Protein AF-A0A959JRY3-F1 (afdb_monomer_lite)

Structure (mmCIF, N/CA/C/O backbone):
data_AF-A0A959JRY3-F1
#
_entry.id   AF-A0A959JRY3-F1
#
loop_
_atom_site.group_PDB
_atom_site.id
_atom_site.type_symbol
_atom_site.label_atom_id
_atom_site.label_alt_id
_atom_site.label_comp_id
_atom_site.label_asym_id
_atom_site.label_entity_id
_atom_site.label_seq_id
_atom_site.pdbx_PDB_ins_code
_atom_site.Cartn_x
_atom_site.Cartn_y
_atom_site.Cartn_z
_atom_site.occupancy
_atom_site.B_iso_or_equiv
_atom_site.auth_seq_id
_atom_site.auth_comp_id
_atom_site.auth_asym_id
_atom_site.auth_atom_id
_atom_site.pdbx_PDB_model_num
ATOM 1 N N . MET A 1 1 ? -11.550 20.582 31.629 1.00 42.69 1 MET A N 1
ATOM 2 C CA . MET A 1 1 ? -11.930 19.453 30.755 1.00 42.69 1 MET A CA 1
ATOM 3 C C . MET A 1 1 ? -10.857 19.320 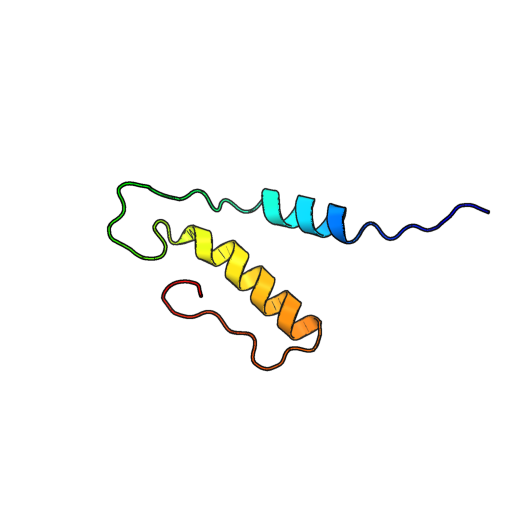29.697 1.00 42.69 1 MET A C 1
ATOM 5 O O . MET A 1 1 ? -10.690 20.254 28.924 1.00 42.69 1 MET A O 1
ATOM 9 N N . SER A 1 2 ? -10.095 18.229 29.704 1.00 52.03 2 SER A N 1
ATOM 10 C CA . SER A 1 2 ? -9.178 17.922 28.602 1.00 52.03 2 SER A CA 1
ATOM 11 C C . SER A 1 2 ? -9.988 17.296 27.471 1.00 52.03 2 SER A C 1
ATOM 13 O O . SER A 1 2 ? -10.784 16.393 27.728 1.00 52.03 2 SER A O 1
ATOM 15 N N . LEU A 1 3 ? -9.827 17.785 26.239 1.00 58.75 3 LEU A N 1
ATOM 16 C CA . LEU A 1 3 ? -10.375 17.098 25.074 1.00 58.75 3 LEU A CA 1
ATOM 17 C C . LEU A 1 3 ? -9.622 15.778 24.897 1.00 58.75 3 LEU A C 1
ATOM 19 O O . LEU A 1 3 ? -8.401 15.775 24.757 1.00 58.75 3 LEU A O 1
ATOM 23 N N . ASN A 1 4 ? -10.357 14.671 24.872 1.00 68.31 4 ASN A N 1
ATOM 24 C CA . ASN A 1 4 ? -9.820 13.370 24.501 1.00 68.31 4 ASN A CA 1
ATOM 25 C C . ASN A 1 4 ? -9.854 13.280 22.966 1.00 68.31 4 ASN A C 1
ATOM 27 O O . ASN A 1 4 ? -10.836 12.816 22.388 1.00 68.31 4 ASN A O 1
ATOM 31 N N . ILE A 1 5 ? -8.843 13.839 22.296 1.00 68.12 5 ILE A N 1
ATOM 32 C CA . ILE A 1 5 ? -8.752 13.779 20.832 1.00 68.12 5 ILE A CA 1
ATOM 33 C C . ILE A 1 5 ? -8.154 12.430 20.441 1.00 68.12 5 ILE A C 1
ATOM 35 O O . ILE A 1 5 ? -6.999 12.139 20.739 1.00 68.12 5 ILE A O 1
ATOM 39 N N . GLN A 1 6 ? -8.945 11.604 19.761 1.00 73.94 6 GLN A N 1
ATOM 40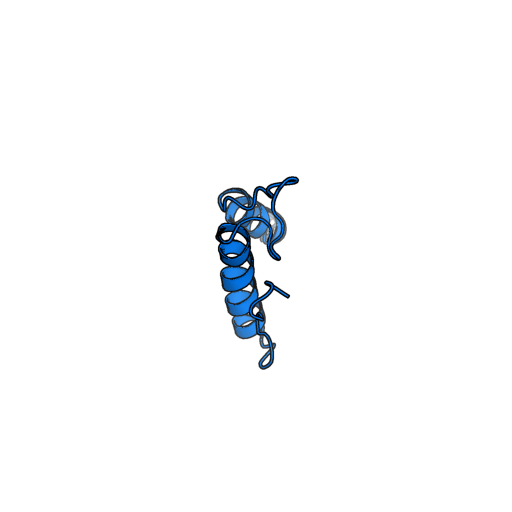 C CA . GLN A 1 6 ? -8.471 10.358 19.173 1.00 73.94 6 GLN A CA 1
ATOM 41 C C . GLN A 1 6 ? -7.754 10.681 17.853 1.00 73.94 6 GLN A C 1
ATOM 43 O O . GLN A 1 6 ? -8.383 11.090 16.876 1.00 73.94 6 GLN A O 1
ATOM 48 N N . HIS A 1 7 ? -6.427 10.550 17.827 1.00 79.12 7 HIS A N 1
ATOM 49 C CA . HIS A 1 7 ? -5.574 10.961 16.706 1.00 79.12 7 HIS A CA 1
ATOM 50 C C . HIS A 1 7 ? -5.497 9.914 15.582 1.00 79.12 7 HIS A C 1
ATOM 52 O O . HIS A 1 7 ? -4.417 9.574 15.106 1.00 79.12 7 HIS A O 1
ATOM 58 N N . THR A 1 8 ? -6.647 9.450 15.089 1.00 87.44 8 THR A N 1
ATOM 59 C CA . THR A 1 8 ? -6.718 8.333 14.129 1.00 87.44 8 THR A CA 1
ATOM 60 C C . THR A 1 8 ? -5.901 8.565 12.853 1.00 87.44 8 THR A C 1
ATOM 62 O O . THR A 1 8 ? -5.316 7.628 12.319 1.00 87.44 8 THR A O 1
ATOM 65 N N . CYS A 1 9 ? -5.808 9.809 12.374 1.00 93.19 9 CYS A N 1
ATOM 66 C CA . CYS A 1 9 ? -4.983 10.155 11.216 1.00 93.19 9 CYS A CA 1
ATOM 67 C C . CYS A 1 9 ? -3.481 10.001 11.505 1.00 93.19 9 CYS A C 1
ATOM 69 O O . CYS A 1 9 ? -2.766 9.401 10.707 1.00 93.19 9 CYS A O 1
ATOM 71 N N . LEU A 1 10 ? -3.009 10.495 12.656 1.00 94.50 10 LEU A N 1
ATOM 72 C CA . LEU A 1 10 ? -1.602 10.385 13.047 1.00 94.50 10 LEU A CA 1
ATOM 73 C C . LEU A 1 10 ? -1.217 8.923 13.284 1.00 94.50 10 LEU A C 1
ATOM 75 O O . LEU A 1 10 ? -0.176 8.491 12.801 1.00 94.50 10 LEU A O 1
ATOM 79 N N . ASP A 1 11 ? -2.069 8.159 13.967 1.00 94.44 11 ASP A N 1
ATOM 80 C CA . ASP A 1 11 ? -1.812 6.749 14.266 1.00 94.44 11 ASP A CA 1
ATOM 81 C C . ASP A 1 11 ? -1.703 5.920 12.979 1.00 94.44 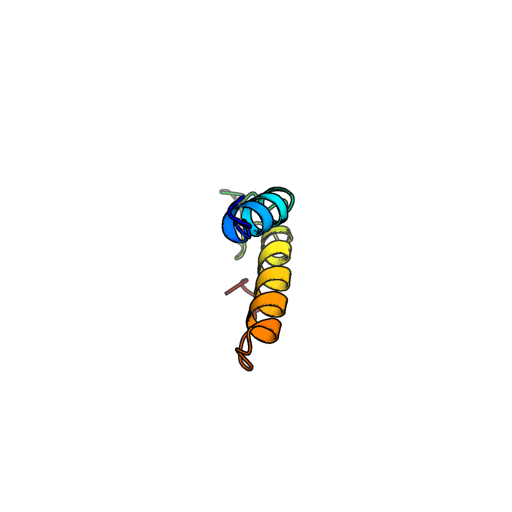11 ASP A C 1
ATOM 83 O O . ASP A 1 11 ? -0.756 5.151 12.803 1.00 94.44 11 ASP A O 1
ATOM 87 N N . ARG A 1 12 ? -2.631 6.126 12.033 1.00 95.38 12 ARG A N 1
ATOM 88 C CA . ARG A 1 12 ? -2.600 5.473 10.715 1.00 95.38 12 ARG A CA 1
ATOM 89 C C . ARG A 1 12 ? -1.387 5.919 9.901 1.00 95.38 12 ARG A C 1
ATOM 91 O O . ARG A 1 12 ? -0.682 5.073 9.364 1.00 95.38 12 ARG A O 1
ATOM 98 N N . PHE A 1 13 ? -1.083 7.218 9.875 1.00 97.25 13 PHE A N 1
ATOM 99 C CA . PHE A 1 13 ? 0.104 7.740 9.197 1.00 97.25 13 PHE A CA 1
ATOM 100 C C . PHE A 1 13 ? 1.387 7.094 9.730 1.00 97.25 13 PHE A C 1
ATOM 102 O O . PHE A 1 13 ? 2.145 6.522 8.951 1.00 97.25 13 PHE A O 1
ATOM 109 N N . LEU A 1 14 ? 1.602 7.119 11.051 1.00 97.06 14 LEU A N 1
ATOM 110 C CA . LEU A 1 14 ? 2.782 6.528 11.684 1.00 97.06 14 LEU A CA 1
ATOM 111 C C . LEU A 1 14 ? 2.859 5.016 11.453 1.00 97.06 14 LEU A C 1
ATOM 113 O O . LEU A 1 14 ? 3.957 4.493 11.276 1.00 97.06 14 LEU A O 1
ATOM 117 N N . LYS A 1 15 ? 1.724 4.309 11.406 1.00 96.75 15 LYS A N 1
ATOM 118 C CA . LYS A 1 15 ? 1.678 2.889 11.030 1.00 96.75 15 LYS A CA 1
ATOM 119 C C . LYS A 1 15 ? 2.139 2.672 9.585 1.00 96.75 15 LYS A C 1
ATOM 121 O O . LYS A 1 15 ? 2.948 1.784 9.338 1.00 96.75 15 LYS A O 1
ATOM 126 N N . TYR A 1 16 ? 1.656 3.470 8.635 1.00 98.06 16 TYR A N 1
ATOM 127 C CA . TYR A 1 16 ? 1.919 3.247 7.209 1.00 98.06 16 TYR A CA 1
ATOM 128 C C . TYR A 1 16 ? 3.321 3.656 6.775 1.00 98.06 16 TYR A C 1
ATOM 130 O O . TYR A 1 16 ? 3.920 2.957 5.966 1.00 98.06 16 TYR A O 1
ATOM 138 N N . VAL A 1 17 ? 3.878 4.742 7.321 1.00 97.94 17 VAL A N 1
ATOM 139 C CA . VAL A 1 17 ? 5.226 5.211 6.935 1.00 97.94 17 VAL A CA 1
ATOM 140 C C . VAL A 1 17 ? 6.345 4.252 7.342 1.00 97.94 17 VAL A C 1
ATOM 142 O O . VAL A 1 17 ? 7.452 4.350 6.825 1.00 97.94 17 VAL A O 1
ATOM 145 N N . GLN A 1 18 ? 6.068 3.317 8.254 1.00 98.06 18 GLN A N 1
ATOM 146 C CA . GLN A 1 18 ? 6.992 2.239 8.612 1.00 98.06 18 GLN A CA 1
ATOM 147 C C . GLN A 1 18 ? 7.034 1.118 7.560 1.00 98.06 18 GLN A C 1
ATOM 149 O O . GLN A 1 18 ? 7.932 0.279 7.600 1.00 98.06 18 GLN A O 1
ATOM 154 N N . ILE A 1 19 ? 6.074 1.080 6.631 1.00 98.38 19 ILE A N 1
ATOM 155 C CA . ILE A 1 19 ? 5.997 0.068 5.579 1.00 98.38 19 ILE A CA 1
ATOM 156 C C . ILE A 1 19 ? 6.772 0.572 4.363 1.00 98.38 19 ILE A C 1
ATOM 158 O O . ILE A 1 19 ? 6.414 1.571 3.738 1.00 98.38 19 ILE A O 1
ATOM 162 N N . ASP A 1 20 ? 7.833 -0.148 4.005 1.00 98.31 20 ASP A N 1
ATOM 163 C CA . ASP A 1 20 ? 8.626 0.158 2.820 1.00 98.31 20 ASP A CA 1
ATOM 164 C C . ASP A 1 20 ? 7.810 -0.089 1.541 1.00 98.31 20 ASP A C 1
ATOM 166 O O . ASP A 1 20 ? 7.542 -1.225 1.144 1.00 98.31 20 ASP A O 1
ATOM 170 N N . THR A 1 21 ? 7.431 1.011 0.898 1.00 97.94 21 THR A N 1
ATOM 171 C CA . THR A 1 21 ? 6.626 1.057 -0.329 1.00 97.94 21 THR A CA 1
ATOM 172 C C . THR A 1 21 ? 7.381 1.717 -1.482 1.00 97.94 21 THR A C 1
ATOM 174 O O . THR A 1 21 ? 6.777 2.128 -2.470 1.00 97.94 21 THR A O 1
ATOM 177 N N . GLN A 1 22 ? 8.711 1.828 -1.385 1.00 98.44 22 GLN A N 1
ATOM 178 C CA . GLN A 1 22 ? 9.501 2.495 -2.416 1.00 98.44 22 GLN A CA 1
ATOM 179 C C . GLN A 1 22 ? 9.373 1.774 -3.767 1.00 98.44 22 GLN A C 1
ATOM 181 O O . GLN A 1 22 ? 9.614 0.564 -3.872 1.00 98.44 22 GLN A O 1
ATOM 186 N N . SER A 1 23 ? 9.022 2.538 -4.799 1.00 97.81 23 SER A N 1
ATOM 187 C CA . SER A 1 23 ? 8.939 2.083 -6.183 1.00 97.81 23 SER A CA 1
ATOM 188 C C . SER A 1 23 ? 10.317 1.942 -6.833 1.00 97.81 23 SER A C 1
ATOM 190 O O . SER A 1 23 ? 11.288 2.575 -6.418 1.00 97.81 23 SER A O 1
ATOM 192 N N . ASP A 1 24 ? 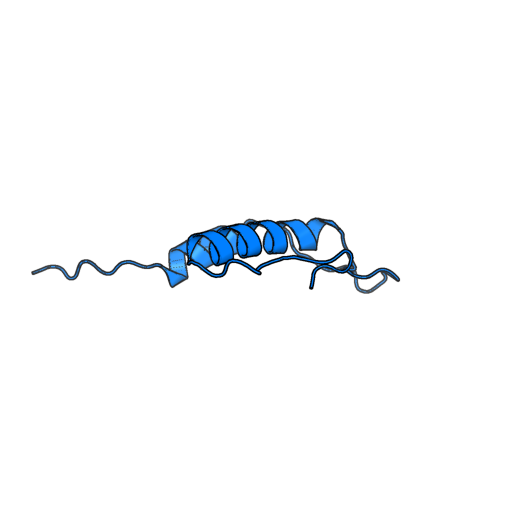10.387 1.117 -7.878 1.00 98.38 24 ASP A N 1
ATOM 193 C CA . ASP A 1 24 ? 11.543 1.037 -8.773 1.00 98.38 24 ASP A CA 1
ATOM 194 C C . ASP A 1 24 ? 11.162 1.622 -10.145 1.00 98.38 24 ASP A C 1
ATOM 196 O O . ASP A 1 24 ? 10.368 1.013 -10.866 1.00 98.38 24 ASP A O 1
ATOM 200 N N . PRO A 1 25 ? 11.690 2.797 -10.534 1.00 97.62 25 PRO A N 1
ATOM 201 C CA . PRO A 1 25 ? 11.351 3.430 -11.808 1.00 97.62 25 PRO A CA 1
ATOM 202 C C . PRO A 1 25 ? 11.851 2.659 -13.038 1.00 97.62 25 PRO A C 1
ATOM 204 O O . PRO A 1 25 ? 11.408 2.952 -14.145 1.00 97.62 25 PRO A O 1
ATOM 207 N N . ASN A 1 26 ? 12.763 1.696 -12.871 1.00 98.12 26 ASN A N 1
ATOM 208 C CA . ASN A 1 26 ? 13.282 0.882 -13.971 1.00 98.12 26 ASN A CA 1
ATOM 209 C C . ASN A 1 26 ? 12.538 -0.450 -14.122 1.00 98.12 26 ASN A C 1
ATOM 211 O O . ASN A 1 26 ?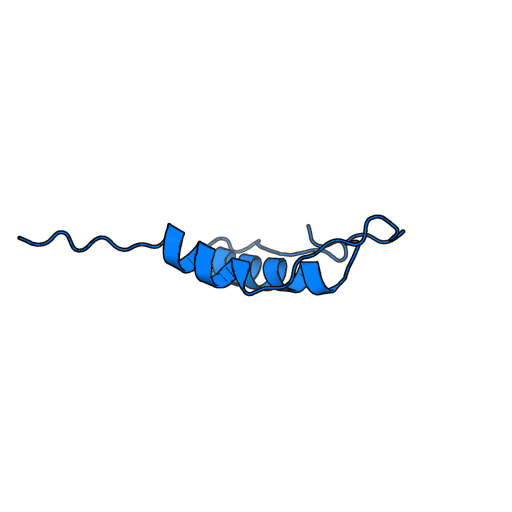 12.837 -1.218 -15.038 1.00 98.12 26 ASN A O 1
ATOM 215 N N . SER A 1 27 ? 11.604 -0.749 -13.216 1.00 97.75 27 SER A N 1
ATOM 216 C CA . SER A 1 27 ? 10.899 -2.021 -13.228 1.00 97.75 27 SER A CA 1
ATOM 217 C C . SER A 1 27 ? 9.884 -2.089 -14.375 1.00 97.75 27 SER A C 1
ATOM 219 O O . SER A 1 27 ? 9.102 -1.153 -14.560 1.00 97.75 27 SER A O 1
ATOM 221 N N . PRO A 1 28 ? 9.840 -3.204 -15.127 1.00 97.19 28 PRO A N 1
ATOM 222 C CA . PRO A 1 28 ? 8.809 -3.450 -16.128 1.00 97.19 28 PRO A CA 1
ATOM 223 C C . PRO A 1 28 ? 7.529 -4.060 -15.530 1.00 97.19 28 PRO A C 1
ATOM 225 O O . PRO A 1 28 ? 6.608 -4.377 -16.282 1.00 97.19 28 PRO A O 1
ATOM 228 N N . THR A 1 29 ? 7.469 -4.294 -14.213 1.00 97.50 29 THR A N 1
ATOM 229 C CA . THR A 1 29 ? 6.337 -4.961 -13.555 1.00 97.50 29 THR A CA 1
ATOM 230 C C . THR A 1 29 ? 5.385 -3.970 -12.896 1.00 97.50 29 THR A C 1
ATOM 232 O O . THR A 1 29 ? 5.735 -2.829 -12.597 1.00 97.50 29 THR A O 1
ATOM 235 N N . THR A 1 30 ? 4.158 -4.423 -12.641 1.00 96.38 30 THR A N 1
ATOM 236 C CA . THR A 1 30 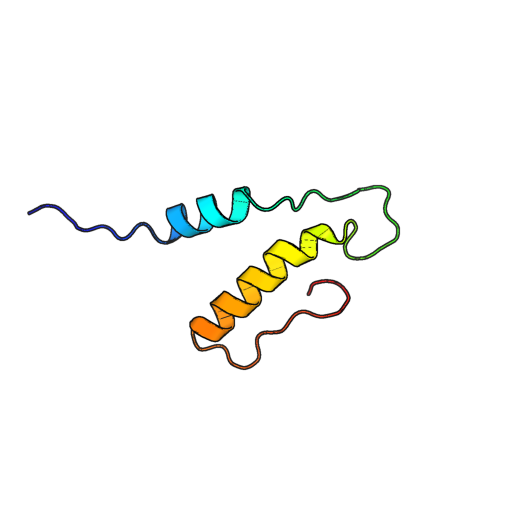? 3.192 -3.717 -11.793 1.00 96.38 30 THR A CA 1
ATOM 237 C C . THR A 1 30 ? 2.756 -4.649 -10.659 1.00 96.38 30 THR A C 1
ATOM 239 O O . THR A 1 30 ? 2.221 -5.719 -10.966 1.00 96.38 30 THR A O 1
ATOM 242 N N . PRO A 1 31 ? 2.996 -4.273 -9.386 1.00 97.12 31 PRO A N 1
ATOM 243 C CA . PRO A 1 31 ? 3.721 -3.075 -8.945 1.00 97.12 31 PRO A CA 1
ATOM 244 C C . PRO A 1 31 ? 5.210 -3.145 -9.320 1.00 97.12 31 PRO A C 1
ATOM 246 O O . PRO A 1 31 ? 5.749 -4.210 -9.624 1.00 97.12 31 PRO A O 1
ATOM 249 N N . SER A 1 32 ? 5.896 -2.002 -9.291 1.00 98.06 32 SER A N 1
ATOM 250 C CA . SER A 1 32 ? 7.324 -1.957 -9.635 1.00 98.06 32 SER A CA 1
ATOM 251 C C . SER A 1 32 ? 8.210 -2.689 -8.626 1.00 98.06 32 SER A C 1
ATOM 253 O O . SER A 1 32 ? 9.282 -3.172 -8.979 1.00 98.06 32 SER A O 1
ATOM 255 N N . THR A 1 33 ? 7.755 -2.806 -7.378 1.00 97.88 33 THR A N 1
ATOM 256 C CA . THR A 1 33 ? 8.373 -3.624 -6.335 1.00 97.88 33 THR A CA 1
ATOM 257 C C . THR A 1 33 ? 7.280 -4.380 -5.582 1.00 97.88 33 THR A C 1
ATOM 259 O O . THR A 1 33 ? 6.300 -3.785 -5.136 1.00 97.88 33 THR A O 1
ATOM 262 N N . GLU A 1 34 ? 7.451 -5.689 -5.381 1.00 97.69 34 GLU A N 1
ATOM 263 C CA . GLU A 1 34 ? 6.441 -6.520 -4.698 1.00 97.69 34 GLU A CA 1
ATOM 264 C C . GLU A 1 34 ? 6.150 -6.054 -3.263 1.00 97.69 34 GLU A C 1
ATOM 266 O O . GLU A 1 34 ? 5.034 -6.204 -2.769 1.00 97.69 34 GLU A O 1
ATOM 271 N N . LYS A 1 35 ? 7.124 -5.415 -2.599 1.00 97.75 35 LYS A N 1
ATOM 272 C CA . LYS A 1 35 ? 6.957 -4.856 -1.248 1.00 97.75 35 LYS A CA 1
ATOM 273 C C . LYS A 1 35 ? 5.855 -3.790 -1.153 1.00 97.75 35 LYS A C 1
ATOM 275 O O . LYS A 1 35 ? 5.282 -3.637 -0.078 1.00 97.75 35 LYS A O 1
ATOM 280 N N . GLN A 1 36 ? 5.481 -3.127 -2.255 1.00 98.31 36 GLN A N 1
ATOM 281 C CA . GLN A 1 36 ? 4.354 -2.180 -2.280 1.00 98.31 36 GLN A CA 1
ATOM 282 C C . GLN A 1 36 ? 3.032 -2.830 -1.845 1.00 98.31 36 GLN A C 1
ATOM 284 O O . GLN A 1 36 ? 2.252 -2.212 -1.118 1.00 98.31 36 GLN A O 1
ATOM 289 N N . LYS A 1 37 ? 2.821 -4.111 -2.181 1.00 98.25 37 LYS A N 1
ATOM 290 C CA . LYS A 1 37 ? 1.625 -4.876 -1.785 1.00 98.25 37 LYS A CA 1
ATOM 291 C C . LYS A 1 37 ? 1.495 -5.055 -0.272 1.00 98.25 37 LYS A C 1
ATOM 293 O O . LYS A 1 37 ? 0.412 -5.380 0.206 1.00 98.25 37 LYS A O 1
ATOM 298 N N . ASN A 1 38 ? 2.562 -4.852 0.505 1.00 98.31 38 ASN A N 1
ATOM 299 C CA . ASN A 1 38 ? 2.499 -4.984 1.961 1.00 98.31 38 ASN A CA 1
ATOM 300 C C . ASN A 1 38 ? 1.580 -3.931 2.588 1.00 98.31 38 ASN A C 1
ATOM 302 O O . ASN A 1 38 ? 0.803 -4.269 3.477 1.00 98.31 38 ASN A O 1
ATOM 306 N N . LEU A 1 39 ? 1.619 -2.685 2.100 1.00 98.38 39 LEU A N 1
ATOM 307 C CA . LEU A 1 39 ? 0.682 -1.655 2.553 1.00 98.38 39 LEU A CA 1
ATOM 308 C C . LEU A 1 39 ? -0.741 -1.976 2.083 1.00 98.38 39 LEU A C 1
ATOM 310 O O . LEU A 1 39 ? -1.668 -1.888 2.881 1.00 98.38 39 LEU A O 1
ATOM 314 N N . GLY A 1 40 ? -0.910 -2.412 0.831 1.00 97.75 40 GLY A N 1
ATOM 315 C CA . GLY A 1 40 ? -2.218 -2.795 0.290 1.00 97.75 40 GLY A CA 1
ATOM 316 C C . GLY A 1 40 ? -2.923 -3.866 1.128 1.00 97.75 40 GLY A C 1
ATOM 317 O O . GLY A 1 40 ? -4.077 -3.681 1.498 1.00 97.75 40 GLY A O 1
ATOM 318 N N . LYS A 1 41 ? -2.214 -4.924 1.550 1.00 98.25 41 LYS A N 1
ATOM 319 C CA . LYS A 1 41 ? -2.762 -5.961 2.452 1.00 98.25 41 LYS A CA 1
ATOM 320 C C . LYS A 1 41 ? -3.281 -5.385 3.772 1.00 98.25 41 LYS A C 1
ATOM 322 O O . LYS A 1 41 ? -4.389 -5.710 4.182 1.00 98.25 41 LYS A O 1
ATOM 327 N N . VAL A 1 42 ? -2.512 -4.490 4.401 1.00 98.12 42 VAL A N 1
ATOM 328 C CA . VAL A 1 42 ? -2.930 -3.807 5.639 1.00 98.12 42 VAL A CA 1
ATOM 329 C C . VAL A 1 42 ? -4.187 -2.971 5.404 1.00 98.12 42 VAL A C 1
ATOM 331 O O . VAL A 1 42 ? -5.081 -2.955 6.245 1.00 98.12 42 VAL A O 1
ATOM 334 N N . LEU A 1 43 ? -4.272 -2.279 4.266 1.00 97.88 43 LEU A N 1
ATOM 335 C CA . LEU A 1 43 ? -5.436 -1.463 3.929 1.00 97.88 43 LEU A CA 1
ATOM 336 C C . LEU A 1 43 ? -6.676 -2.319 3.655 1.00 97.88 43 LEU A C 1
ATOM 338 O O . LEU A 1 43 ? -7.742 -1.971 4.146 1.00 97.88 43 LEU A O 1
ATOM 342 N N . VAL A 1 44 ? -6.545 -3.444 2.947 1.00 98.44 44 VAL A N 1
ATOM 343 C CA . VAL A 1 44 ? -7.642 -4.402 2.728 1.00 98.44 44 VAL A CA 1
ATOM 344 C C . VAL A 1 44 ? -8.201 -4.894 4.064 1.00 98.44 44 VAL A C 1
ATOM 346 O O . VAL A 1 44 ? -9.404 -4.801 4.293 1.00 98.44 44 VAL A O 1
ATOM 349 N N . GLU A 1 45 ? -7.337 -5.335 4.982 1.00 98.06 45 GLU A N 1
ATOM 350 C CA . GLU A 1 45 ? -7.751 -5.767 6.325 1.00 98.06 45 GLU A CA 1
ATOM 351 C C . GLU A 1 45 ? -8.486 -4.657 7.093 1.00 98.06 45 GLU A C 1
ATOM 353 O O . GLU A 1 45 ? -9.506 -4.909 7.735 1.00 98.06 45 GLU A O 1
ATOM 358 N N . GLU A 1 46 ? -8.000 -3.416 7.014 1.00 96.94 46 GLU A N 1
ATOM 359 C CA . GLU A 1 46 ? -8.644 -2.274 7.663 1.00 96.94 46 GLU A CA 1
ATOM 360 C C . GLU A 1 46 ? -9.990 -1.906 7.025 1.00 96.94 46 GLU A C 1
ATOM 362 O O . GLU A 1 46 ? -10.923 -1.574 7.751 1.00 96.94 46 GLU A O 1
ATOM 367 N N . LEU A 1 47 ? -10.120 -1.979 5.697 1.00 97.38 47 LEU A N 1
ATOM 368 C CA . LEU A 1 47 ? -11.380 -1.726 4.990 1.00 97.38 47 LEU A CA 1
ATOM 369 C C . LEU A 1 47 ? -12.436 -2.774 5.364 1.00 97.38 47 LEU A C 1
ATOM 371 O O . LEU A 1 47 ? -13.565 -2.404 5.691 1.00 97.38 47 LEU A O 1
ATOM 375 N N . ILE A 1 48 ? -12.051 -4.054 5.418 1.00 98.19 48 ILE A N 1
ATOM 376 C CA . ILE A 1 48 ? -12.921 -5.144 5.885 1.00 98.19 48 ILE A CA 1
ATOM 377 C C . ILE A 1 48 ? -13.335 -4.903 7.341 1.00 98.19 48 ILE A C 1
ATOM 379 O O . ILE A 1 48 ? -14.519 -4.954 7.666 1.00 98.19 48 ILE A O 1
ATOM 383 N N . ALA A 1 49 ? -12.390 -4.561 8.223 1.00 96.38 49 ALA A N 1
ATOM 384 C CA . ALA A 1 49 ? -12.689 -4.256 9.625 1.00 96.38 49 ALA A CA 1
ATOM 385 C C . ALA A 1 49 ? -13.603 -3.026 9.804 1.00 96.38 49 ALA A C 1
ATOM 387 O O . ALA A 1 49 ? -14.292 -2.911 10.818 1.00 96.38 49 ALA A O 1
ATOM 388 N N . MET A 1 50 ? -13.627 -2.112 8.828 1.00 96.00 50 MET A N 1
ATOM 389 C CA . MET A 1 50 ? -14.540 -0.966 8.776 1.00 96.00 50 MET A CA 1
ATOM 390 C C . MET A 1 50 ? -15.918 -1.304 8.174 1.00 96.00 50 MET A C 1
ATOM 392 O O . MET A 1 50 ? -16.788 -0.431 8.157 1.00 96.00 50 MET A O 1
ATOM 396 N N . GLY A 1 51 ? -16.138 -2.544 7.725 1.00 97.62 51 GLY A N 1
ATOM 397 C CA . GLY A 1 51 ? -17.408 -3.031 7.178 1.00 97.62 51 GLY A CA 1
ATOM 398 C C . GLY A 1 51 ? -17.522 -2.969 5.653 1.00 97.62 51 GLY A C 1
ATOM 399 O O . GLY A 1 51 ? -18.633 -2.972 5.131 1.00 97.62 51 GLY A O 1
ATOM 400 N N . ILE A 1 52 ? -16.402 -2.864 4.930 1.00 98.06 52 ILE A N 1
ATOM 401 C CA . ILE A 1 52 ? -16.381 -2.969 3.464 1.00 98.06 52 ILE A CA 1
ATOM 402 C C . ILE A 1 52 ? -16.065 -4.419 3.095 1.00 98.06 52 ILE A C 1
ATOM 404 O O . ILE A 1 52 ? -14.903 -4.813 3.018 1.00 98.06 52 ILE A O 1
ATOM 408 N N . ASP A 1 53 ? -17.113 -5.207 2.867 1.00 95.94 53 ASP A N 1
ATOM 409 C CA . ASP A 1 53 ? -17.009 -6.665 2.707 1.00 95.94 53 ASP A CA 1
ATOM 410 C C . ASP A 1 53 ? -16.333 -7.113 1.398 1.00 95.94 53 ASP A C 1
ATOM 412 O O . ASP A 1 53 ? -15.794 -8.214 1.337 1.00 95.94 53 ASP A O 1
ATOM 416 N N . ASP A 1 54 ? -16.346 -6.270 0.360 1.00 97.69 54 ASP A N 1
ATOM 417 C CA . ASP A 1 54 ? -15.772 -6.572 -0.964 1.00 97.69 54 ASP A CA 1
ATOM 418 C C . ASP A 1 54 ? -14.396 -5.914 -1.184 1.00 97.69 54 ASP A C 1
ATOM 420 O O . ASP A 1 54 ? -13.933 -5.750 -2.312 1.00 97.69 54 ASP A O 1
ATOM 424 N N . ALA A 1 55 ? -13.724 -5.487 -0.109 1.00 97.75 55 ALA A N 1
ATOM 425 C CA . ALA A 1 55 ? -12.357 -4.989 -0.210 1.00 97.75 55 ALA A CA 1
ATOM 426 C C . ALA A 1 55 ? -11.399 -6.146 -0.534 1.00 97.75 55 ALA A C 1
ATOM 428 O O . ALA A 1 55 ? -11.261 -7.101 0.230 1.00 97.75 55 ALA A O 1
ATOM 429 N N . HIS A 1 56 ? -10.710 -6.040 -1.664 1.00 97.81 56 HIS A N 1
ATOM 430 C CA . HIS A 1 56 ? -9.708 -6.995 -2.120 1.00 97.81 56 HIS A CA 1
ATOM 431 C C . HIS A 1 56 ? -8.566 -6.252 -2.812 1.00 97.81 56 HIS A C 1
ATOM 433 O O . HIS A 1 56 ? -8.681 -5.063 -3.093 1.00 97.81 56 HIS A O 1
ATOM 439 N N . MET A 1 57 ? -7.458 -6.956 -3.035 1.00 97.81 57 MET A N 1
ATOM 440 C CA . MET A 1 57 ? -6.339 -6.459 -3.825 1.00 97.81 57 MET A CA 1
ATOM 441 C C . MET A 1 57 ? -6.011 -7.486 -4.904 1.00 97.81 57 MET A C 1
ATOM 443 O O . MET A 1 57 ? -5.904 -8.677 -4.596 1.00 97.81 57 MET A O 1
ATOM 447 N N . ASP A 1 58 ? -5.860 -7.035 -6.142 1.00 96.75 58 ASP A N 1
ATOM 448 C CA . ASP A 1 58 ? -5.517 -7.894 -7.271 1.00 96.75 58 ASP A CA 1
ATOM 449 C C . ASP A 1 58 ? -4.006 -8.204 -7.363 1.00 96.75 58 ASP A C 1
ATOM 451 O O . ASP A 1 58 ? -3.179 -7.771 -6.548 1.00 96.75 58 ASP A O 1
ATOM 455 N N . ASP A 1 59 ? -3.624 -8.970 -8.389 1.00 95.00 59 ASP A N 1
ATOM 456 C CA . ASP A 1 59 ? -2.228 -9.349 -8.637 1.00 95.00 59 ASP A CA 1
ATOM 457 C C . ASP A 1 59 ? -1.317 -8.153 -8.973 1.00 95.00 59 ASP A C 1
ATOM 459 O O . ASP A 1 59 ? -0.093 -8.250 -8.831 1.00 95.00 59 ASP A O 1
ATOM 463 N N . HIS A 1 60 ? -1.884 -7.017 -9.378 1.00 95.50 60 HIS A N 1
ATOM 464 C CA . HIS A 1 60 ? -1.180 -5.775 -9.690 1.00 95.50 60 HIS A CA 1
ATOM 465 C C . HIS A 1 60 ? -1.143 -4.787 -8.517 1.00 95.50 60 HIS A C 1
ATOM 467 O O . HIS A 1 60 ? -0.410 -3.797 -8.576 1.00 95.50 60 HIS A O 1
ATOM 473 N N . GLY A 1 61 ? -1.831 -5.094 -7.417 1.00 92.56 61 GLY A N 1
ATOM 474 C CA . GLY A 1 61 ? -1.865 -4.267 -6.218 1.00 92.56 61 GLY A CA 1
ATOM 475 C C . GLY A 1 61 ? -2.966 -3.204 -6.210 1.00 92.56 61 GLY A C 1
ATOM 476 O O . GLY A 1 61 ? -2.842 -2.259 -5.428 1.00 92.56 61 GLY A O 1
ATOM 477 N N . TYR A 1 62 ? -3.987 -3.336 -7.067 1.00 89.38 62 TYR A N 1
ATOM 478 C CA . TYR A 1 62 ? -5.177 -2.474 -7.100 1.00 89.38 62 TYR A CA 1
ATOM 479 C C . TYR A 1 62 ? -6.311 -3.015 -6.242 1.00 89.38 62 TYR A C 1
ATOM 481 O O . TYR A 1 62 ? -6.425 -4.258 -6.151 1.00 89.38 62 TYR A O 1
#

pLDDT: mean 93.13, std 11.54, range [42.69, 98.44]

Secondary structure (DSSP, 8-state):
-------HHHHHHHHHHTS-----TT--SSSSSGGGHHHHHHHHHHHHHTT-TT----TT--

Radius of gyration: 15.16 Å; chains: 1; bounding box: 31×29×47 Å

Foldseek 3Di:
DDDPDDPVVVVVVVVLVVQDLDADPPAPAQVRDPSNLVSLVVVLVVCVVVPNVPRDADPNGD

Sequence (62 aa):
MSLNIQHTCLDRFLKYVQIDTQSDPNSPTTPSTEKQKNLGKVLVEELIAMGIDDAHMDDHGY